Protein AF-A0A932D0F4-F1 (afdb_monomer_lite)

Radius of gyration: 16.9 Å; chains: 1; bounding box: 40×33×46 Å

Structure (mmCIF, N/CA/C/O backbone):
data_AF-A0A932D0F4-F1
#
_entry.id   AF-A0A932D0F4-F1
#
loop_
_atom_site.group_PDB
_atom_site.id
_atom_site.type_symbol
_atom_site.label_atom_id
_atom_site.label_alt_id
_atom_site.label_comp_id
_atom_site.label_asym_id
_atom_site.label_entity_id
_atom_site.label_seq_id
_atom_site.pdbx_PDB_ins_code
_atom_site.Cartn_x
_atom_site.Cartn_y
_atom_site.Cartn_z
_atom_site.occupancy
_atom_site.B_iso_or_equiv
_atom_site.auth_seq_id
_atom_site.auth_comp_id
_atom_site.auth_asym_id
_atom_site.auth_atom_id
_atom_site.pdbx_PDB_model_num
ATOM 1 N N . SER A 1 1 ? -7.478 2.278 22.023 1.00 46.09 1 SER A N 1
ATOM 2 C CA . SER A 1 1 ? -8.018 1.272 21.090 1.00 46.09 1 SER A CA 1
ATOM 3 C C . SER A 1 1 ? -6.993 1.077 19.987 1.00 46.09 1 SER A C 1
ATOM 5 O O . SER A 1 1 ? -6.468 2.064 19.488 1.00 46.09 1 SER A O 1
ATOM 7 N N . ASN A 1 2 ? -6.621 -0.163 19.669 1.00 51.62 2 ASN A N 1
ATOM 8 C CA . ASN A 1 2 ? -5.707 -0.440 18.556 1.00 51.62 2 ASN A CA 1
ATOM 9 C C . ASN A 1 2 ? -6.529 -0.411 17.259 1.00 51.62 2 ASN A C 1
ATOM 11 O O . ASN A 1 2 ? -7.236 -1.365 16.974 1.00 51.62 2 ASN A O 1
ATOM 15 N N . ALA A 1 3 ? -6.504 0.712 16.540 1.00 76.25 3 ALA A N 1
ATOM 16 C CA . ALA A 1 3 ? -7.349 0.969 15.370 1.00 76.25 3 ALA A CA 1
ATOM 17 C C . ALA A 1 3 ? -6.644 0.581 14.059 1.00 76.25 3 ALA A C 1
ATOM 19 O O . ALA A 1 3 ? -6.396 1.430 13.203 1.00 76.25 3 ALA A O 1
ATOM 20 N N . PHE A 1 4 ? -6.244 -0.684 13.937 1.00 88.69 4 PHE A N 1
ATOM 21 C CA . PHE A 1 4 ? -5.659 -1.191 12.702 1.00 88.69 4 PHE A CA 1
ATOM 22 C C . PHE A 1 4 ? -6.134 -2.604 12.410 1.00 88.69 4 PHE A C 1
ATOM 24 O O . PHE A 1 4 ? -6.384 -3.370 13.337 1.00 88.69 4 PHE A O 1
ATOM 31 N N . VAL A 1 5 ? -6.178 -2.957 11.129 1.00 90.81 5 VAL A N 1
ATOM 32 C CA . VAL A 1 5 ? -6.507 -4.311 10.683 1.00 90.81 5 VAL A CA 1
ATOM 33 C C . VAL A 1 5 ? -5.248 -4.983 10.131 1.00 90.81 5 VAL A C 1
ATOM 35 O O . VAL A 1 5 ? -4.533 -4.375 9.325 1.00 90.81 5 VAL A O 1
ATOM 38 N N . PRO A 1 6 ? -4.914 -6.207 10.569 1.00 93.69 6 PRO A N 1
ATOM 39 C CA . PRO A 1 6 ? -3.775 -6.931 10.031 1.00 93.69 6 PRO A CA 1
ATOM 40 C C . PRO A 1 6 ? -4.004 -7.341 8.571 1.00 93.69 6 PRO A C 1
ATOM 42 O O . PRO A 1 6 ? -5.080 -7.810 8.207 1.00 93.69 6 PRO A O 1
ATOM 45 N N . PHE A 1 7 ? -2.973 -7.238 7.731 1.00 95.00 7 PHE A N 1
ATOM 46 C CA . PHE A 1 7 ? -3.040 -7.676 6.333 1.00 95.00 7 PHE A CA 1
ATOM 47 C C . PHE A 1 7 ? -1.751 -8.347 5.849 1.00 95.00 7 PHE A C 1
ATOM 49 O O . PHE A 1 7 ? -0.674 -8.166 6.416 1.00 95.00 7 PHE A O 1
ATOM 56 N N . THR A 1 8 ? -1.870 -9.090 4.755 1.00 96.81 8 THR A N 1
ATOM 57 C CA . THR A 1 8 ? -0.769 -9.516 3.894 1.00 96.81 8 THR A CA 1
ATOM 58 C C . THR A 1 8 ? -1.001 -8.935 2.505 1.00 96.81 8 THR A C 1
ATOM 60 O O . THR A 1 8 ? -2.103 -9.046 1.972 1.00 96.81 8 THR A O 1
ATOM 63 N N . LEU A 1 9 ? 0.018 -8.314 1.915 1.00 96.94 9 LEU A N 1
ATOM 64 C CA . LEU A 1 9 ? -0.039 -7.804 0.544 1.00 96.94 9 LEU A CA 1
ATOM 65 C C . LEU A 1 9 ? 1.050 -8.471 -0.283 1.00 96.94 9 LEU A C 1
ATOM 67 O O . LEU A 1 9 ? 2.205 -8.526 0.132 1.00 96.94 9 LEU A O 1
ATOM 71 N N . VAL A 1 10 ? 0.674 -8.957 -1.457 1.00 97.06 10 VAL A N 1
ATOM 72 C CA . VAL A 1 10 ? 1.577 -9.548 -2.441 1.00 97.06 10 VAL A CA 1
ATOM 73 C C . VAL A 1 10 ? 1.550 -8.684 -3.693 1.00 97.06 10 VAL A C 1
ATOM 75 O O . VAL A 1 10 ? 0.476 -8.252 -4.106 1.00 97.06 10 VAL A O 1
ATOM 78 N N . HIS A 1 11 ? 2.719 -8.446 -4.281 1.00 96.12 11 HIS A N 1
ATOM 79 C CA . HIS A 1 11 ? 2.866 -7.758 -5.557 1.00 96.12 11 HIS A CA 1
ATOM 80 C C . HIS A 1 11 ? 3.670 -8.611 -6.538 1.00 96.12 11 HIS A C 1
ATOM 82 O O . HIS A 1 11 ? 4.846 -8.905 -6.299 1.00 96.12 11 HIS A O 1
ATOM 88 N N . GLU A 1 12 ? 3.057 -8.930 -7.667 1.00 95.31 12 GLU A N 1
ATOM 89 C CA . GLU A 1 12 ? 3.641 -9.705 -8.760 1.00 95.31 12 GLU A CA 1
ATOM 90 C C . GLU A 1 12 ? 3.794 -8.784 -9.970 1.00 95.31 12 GLU A C 1
ATOM 92 O O . GLU A 1 12 ? 2.824 -8.180 -10.423 1.00 95.31 12 GLU A O 1
ATOM 97 N N . GLY A 1 13 ? 5.030 -8.607 -10.439 1.00 90.06 13 GLY A N 1
ATOM 98 C CA . GLY A 1 13 ? 5.340 -7.742 -11.575 1.00 90.06 13 GLY A CA 1
ATOM 99 C C . GLY A 1 13 ? 6.087 -8.537 -12.630 1.00 90.06 13 GLY A C 1
ATOM 100 O O . GLY A 1 13 ? 7.309 -8.468 -12.659 1.00 90.06 13 GLY A O 1
ATOM 101 N N . GLU A 1 14 ? 5.354 -9.298 -13.432 1.00 91.06 14 GLU A N 1
ATOM 102 C CA . GLU A 1 14 ? 5.870 -10.050 -14.584 1.00 91.06 14 GLU A CA 1
ATOM 103 C C . GLU A 1 14 ? 5.775 -9.187 -15.848 1.00 91.06 14 GLU A C 1
ATOM 105 O O . GLU A 1 14 ? 4.850 -8.375 -15.962 1.00 91.06 14 GLU A O 1
ATOM 110 N N . ASP A 1 15 ? 6.738 -9.334 -16.763 1.00 90.25 15 ASP A N 1
ATOM 111 C CA . ASP A 1 15 ? 6.794 -8.642 -18.058 1.00 90.25 15 ASP A CA 1
ATOM 112 C C . ASP A 1 15 ? 6.595 -7.114 -17.954 1.00 90.25 15 ASP A C 1
ATOM 114 O O . ASP A 1 15 ? 5.874 -6.491 -18.739 1.00 90.25 15 ASP A O 1
ATOM 118 N N . ILE A 1 16 ? 7.204 -6.472 -16.947 1.00 90.44 16 ILE A N 1
ATOM 119 C CA . ILE A 1 16 ? 7.031 -5.030 -16.738 1.00 90.44 16 ILE A CA 1
ATOM 120 C C . ILE A 1 16 ? 7.943 -4.256 -17.698 1.00 90.44 16 ILE A C 1
ATOM 122 O O . ILE A 1 16 ? 9.166 -4.340 -17.554 1.00 90.44 16 ILE A O 1
ATOM 126 N N . PRO A 1 17 ? 7.400 -3.421 -18.607 1.00 89.88 17 PRO A N 1
ATOM 127 C CA . PRO A 1 17 ? 8.220 -2.646 -19.525 1.00 89.88 17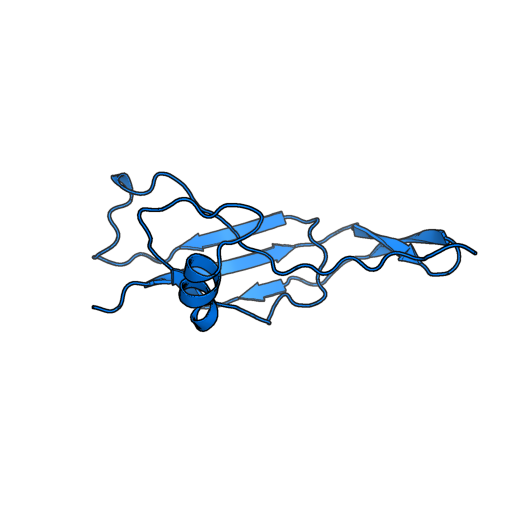 PRO A CA 1
ATOM 128 C C . PRO A 1 17 ? 8.930 -1.513 -18.776 1.00 89.88 17 PRO A C 1
ATOM 130 O O . PRO A 1 17 ? 8.308 -0.570 -18.274 1.00 89.88 17 PRO A O 1
ATOM 133 N N . ILE A 1 18 ? 10.258 -1.570 -18.731 1.00 86.06 18 ILE A N 1
ATOM 134 C CA . ILE A 1 18 ? 11.125 -0.534 -18.170 1.00 86.06 18 ILE A CA 1
ATOM 135 C C . ILE A 1 18 ? 11.841 0.175 -19.309 1.00 86.06 18 ILE A C 1
ATOM 137 O O . ILE A 1 18 ? 12.482 -0.446 -20.152 1.00 86.06 18 ILE A O 1
ATOM 141 N N . ARG A 1 19 ? 11.783 1.508 -19.309 1.00 86.69 19 ARG A N 1
ATOM 142 C CA . ARG A 1 19 ? 12.577 2.317 -20.231 1.00 86.69 19 ARG A CA 1
ATOM 143 C C . ARG A 1 19 ? 13.945 2.621 -19.627 1.00 86.69 19 ARG A C 1
ATOM 145 O O . ARG A 1 19 ? 14.020 3.212 -18.548 1.00 86.69 19 ARG A O 1
ATOM 152 N N . ASN A 1 20 ? 15.013 2.222 -20.311 1.00 83.75 20 ASN A N 1
ATOM 153 C CA . ASN A 1 20 ? 16.383 2.486 -19.882 1.00 83.75 20 ASN A CA 1
ATOM 154 C C . ASN A 1 20 ? 16.823 3.927 -20.228 1.00 83.75 20 ASN A C 1
ATOM 156 O O . ASN A 1 20 ? 16.070 4.721 -20.798 1.00 83.75 20 ASN A O 1
ATOM 160 N N . HIS A 1 21 ? 18.066 4.263 -19.869 1.00 79.75 21 HIS A N 1
ATOM 161 C CA . HIS A 1 21 ? 18.663 5.574 -20.139 1.00 79.75 21 HIS A CA 1
ATOM 162 C C . HIS A 1 21 ? 18.726 5.924 -21.637 1.00 79.75 21 HIS A C 1
ATOM 164 O O . HIS A 1 21 ? 18.540 7.086 -22.002 1.00 79.75 21 HIS A O 1
ATOM 170 N N . ASP A 1 22 ? 18.967 4.931 -22.488 1.00 88.06 22 ASP A N 1
ATOM 171 C CA . ASP A 1 22 ? 19.151 5.105 -23.932 1.00 88.06 22 ASP A CA 1
ATOM 172 C C . ASP A 1 22 ? 17.813 5.185 -24.684 1.00 88.06 22 ASP A C 1
ATOM 174 O O . ASP A 1 22 ? 17.759 5.489 -25.873 1.00 88.06 22 ASP A O 1
ATOM 178 N N . GLY A 1 23 ? 16.710 5.023 -23.950 1.00 87.56 23 GLY A N 1
ATOM 179 C CA . GLY A 1 23 ? 15.355 5.144 -24.453 1.00 87.56 23 GLY A CA 1
ATOM 180 C C . GLY A 1 23 ? 14.754 3.824 -24.919 1.00 87.56 23 GLY A C 1
ATOM 181 O O . GLY A 1 23 ? 13.579 3.846 -25.296 1.00 87.56 23 GLY A O 1
ATOM 182 N N . ASP A 1 24 ? 15.502 2.724 -24.836 1.00 91.31 24 ASP A N 1
ATOM 183 C CA . ASP A 1 24 ? 15.025 1.379 -25.141 1.00 91.31 24 ASP A CA 1
ATOM 184 C C . ASP A 1 24 ? 14.080 0.884 -24.050 1.00 91.31 24 ASP A C 1
ATOM 186 O O . ASP A 1 24 ? 14.231 1.211 -22.868 1.00 91.31 24 ASP A O 1
ATOM 190 N N . THR A 1 25 ? 13.116 0.061 -24.449 1.00 91.81 25 THR A N 1
ATOM 191 C CA . THR A 1 25 ? 12.243 -0.661 -23.526 1.00 91.81 25 THR A CA 1
ATOM 192 C C . THR A 1 25 ? 12.756 -2.081 -23.364 1.00 91.81 25 THR A C 1
ATOM 194 O O . THR A 1 25 ? 12.980 -2.780 -24.350 1.00 91.81 25 THR A O 1
ATOM 197 N N . ILE A 1 26 ? 12.941 -2.487 -22.115 1.00 90.06 26 ILE A N 1
ATOM 198 C CA . ILE A 1 26 ? 13.262 -3.853 -21.720 1.00 90.06 26 ILE A CA 1
ATOM 199 C C . ILE A 1 26 ? 12.158 -4.353 -20.798 1.00 90.06 26 ILE A C 1
ATOM 201 O O . ILE A 1 26 ? 11.737 -3.626 -19.898 1.00 90.06 26 ILE A O 1
ATOM 205 N N . ASP A 1 27 ? 11.706 -5.580 -21.012 1.00 91.56 27 ASP A N 1
ATOM 206 C CA . ASP A 1 27 ? 10.780 -6.224 -20.087 1.00 91.56 27 ASP A CA 1
ATOM 207 C C . ASP A 1 27 ? 11.575 -6.772 -18.901 1.00 91.56 27 ASP A C 1
ATOM 209 O O . ASP A 1 27 ? 12.679 -7.306 -19.058 1.00 91.56 27 ASP A O 1
ATOM 213 N N . PHE A 1 28 ? 11.050 -6.561 -17.698 1.00 89.00 28 PHE A N 1
ATOM 214 C CA . PHE A 1 28 ? 11.698 -6.969 -16.462 1.00 89.00 28 PHE A CA 1
ATOM 215 C C . PHE A 1 28 ? 10.723 -7.720 -15.564 1.00 89.00 28 PHE A C 1
ATOM 217 O O . PHE A 1 28 ? 9.680 -7.187 -15.175 1.00 89.00 28 PHE A O 1
ATOM 224 N N . ASP A 1 29 ? 11.137 -8.916 -15.160 1.00 91.75 29 ASP A N 1
ATOM 225 C CA . ASP A 1 29 ? 10.424 -9.727 -14.183 1.00 91.75 29 ASP A CA 1
ATOM 226 C C . ASP A 1 29 ? 10.887 -9.374 -12.775 1.00 91.75 29 ASP A C 1
ATOM 228 O O . ASP A 1 29 ? 11.999 -9.687 -12.339 1.00 91.75 29 ASP A O 1
ATOM 232 N N . PHE A 1 30 ? 10.014 -8.710 -12.030 1.00 90.12 30 PHE A N 1
ATOM 233 C CA . PHE A 1 30 ? 10.233 -8.472 -10.618 1.00 90.12 30 PHE A CA 1
ATOM 234 C C . PHE A 1 30 ? 9.806 -9.700 -9.817 1.00 90.12 30 PHE A C 1
ATOM 236 O O . PHE A 1 30 ? 8.614 -9.996 -9.718 1.00 90.12 30 PHE A O 1
ATOM 243 N N . GLU A 1 31 ? 10.762 -10.327 -9.123 1.00 91.19 31 GLU A N 1
ATOM 244 C CA . GLU A 1 31 ? 10.484 -11.375 -8.130 1.00 91.19 31 GLU A CA 1
ATOM 245 C C . GLU A 1 31 ? 9.352 -10.966 -7.191 1.00 91.19 31 GLU A C 1
ATOM 247 O O . GLU A 1 31 ? 9.265 -9.799 -6.815 1.00 91.19 31 GLU A O 1
ATOM 252 N N . ARG A 1 32 ? 8.514 -11.907 -6.759 1.00 93.38 32 ARG A N 1
ATOM 253 C CA . ARG A 1 32 ? 7.365 -11.650 -5.881 1.00 93.38 32 ARG A CA 1
ATOM 254 C C . ARG A 1 32 ? 7.711 -10.741 -4.689 1.00 93.38 32 ARG A C 1
ATOM 256 O O . ARG A 1 32 ? 8.518 -11.088 -3.832 1.00 93.38 32 ARG A O 1
ATOM 263 N N . GLY A 1 33 ? 7.052 -9.585 -4.617 1.00 93.94 33 GLY A N 1
ATOM 264 C CA . GLY A 1 33 ? 7.119 -8.666 -3.481 1.00 93.94 33 GLY A CA 1
ATOM 265 C C . GLY A 1 33 ? 6.054 -8.994 -2.441 1.00 93.94 33 GLY A C 1
ATOM 266 O O . GLY A 1 33 ? 4.963 -9.452 -2.786 1.00 93.94 33 GLY A O 1
ATOM 267 N N . PHE A 1 34 ? 6.353 -8.760 -1.165 1.00 95.69 34 PHE A N 1
ATOM 268 C CA . PHE A 1 34 ? 5.473 -9.184 -0.084 1.00 95.69 34 PHE A CA 1
ATOM 269 C C . PHE A 1 34 ? 5.595 -8.310 1.169 1.00 95.69 34 PHE A C 1
ATOM 271 O O . PHE A 1 34 ? 6.686 -7.892 1.550 1.00 95.69 34 PHE A O 1
ATOM 278 N N . ILE A 1 35 ? 4.454 -8.071 1.813 1.00 95.88 35 ILE A N 1
ATOM 279 C CA . ILE A 1 35 ? 4.328 -7.532 3.168 1.00 95.88 35 ILE A CA 1
ATOM 280 C C . ILE A 1 35 ? 3.542 -8.564 3.973 1.00 95.88 35 ILE A C 1
ATOM 282 O O . ILE A 1 35 ? 2.378 -8.817 3.659 1.00 95.88 35 ILE A O 1
ATOM 286 N N . GLU A 1 36 ? 4.145 -9.129 5.017 1.00 93.88 36 GLU A N 1
ATOM 287 C CA . GLU A 1 36 ? 3.439 -9.965 5.994 1.00 93.88 3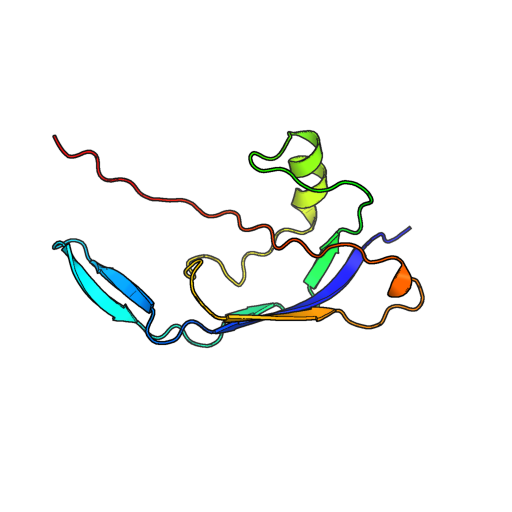6 GLU A CA 1
ATOM 288 C C . GLU A 1 36 ? 2.991 -9.158 7.195 1.00 93.88 36 GLU A C 1
ATOM 290 O O . GLU A 1 36 ? 3.737 -8.307 7.681 1.00 93.88 36 GLU A O 1
ATOM 295 N N . HIS A 1 37 ? 1.814 -9.490 7.730 1.00 89.94 37 HIS A N 1
ATOM 296 C CA . HIS A 1 37 ? 1.322 -8.937 8.994 1.00 89.94 37 HIS A CA 1
ATOM 297 C C . HIS A 1 37 ? 1.455 -7.401 9.068 1.00 89.94 37 HIS A C 1
ATOM 299 O O . HIS A 1 37 ? 1.770 -6.813 10.109 1.00 89.94 37 HIS A O 1
ATOM 305 N N . GLY A 1 38 ? 1.202 -6.740 7.935 1.00 93.44 38 GLY A N 1
ATOM 306 C CA . GLY A 1 38 ? 1.083 -5.297 7.839 1.00 93.44 38 GLY A CA 1
ATOM 307 C C . GLY A 1 38 ? -0.088 -4.797 8.678 1.00 93.44 38 GLY A C 1
ATOM 308 O O . GLY A 1 38 ? -0.996 -5.552 9.015 1.00 93.44 38 GLY A O 1
ATOM 309 N N . LYS A 1 39 ? -0.065 -3.513 9.031 1.00 93.62 39 LYS A N 1
ATOM 310 C CA . LYS A 1 39 ? -1.143 -2.864 9.781 1.00 93.62 39 LYS A CA 1
ATOM 311 C C . LYS A 1 39 ? -1.812 -1.866 8.852 1.00 93.62 39 LYS A C 1
ATOM 313 O O . LYS A 1 39 ? -1.145 -0.936 8.410 1.00 93.62 39 LYS A O 1
ATOM 318 N N . ALA A 1 40 ? -3.076 -2.088 8.523 1.00 92.06 40 ALA A N 1
ATOM 319 C CA . ALA A 1 40 ? -3.877 -1.159 7.741 1.00 92.06 40 ALA A CA 1
ATOM 320 C C . ALA A 1 40 ? -4.590 -0.192 8.684 1.00 92.06 40 ALA A C 1
ATOM 322 O O . ALA A 1 40 ? -5.129 -0.612 9.706 1.00 92.06 40 ALA A O 1
ATOM 323 N N . LEU A 1 41 ? -4.593 1.090 8.338 1.00 92.25 41 LEU A N 1
ATOM 324 C CA . LEU A 1 41 ? -5.385 2.100 9.027 1.00 92.25 41 LEU A CA 1
ATOM 325 C C . LEU A 1 41 ? -6.873 1.883 8.726 1.00 92.25 41 LEU A C 1
ATOM 327 O O . LEU A 1 41 ? -7.254 1.825 7.560 1.00 92.25 41 LEU A O 1
ATOM 331 N N . THR A 1 42 ? -7.708 1.852 9.762 1.00 89.81 42 THR A N 1
ATOM 332 C CA . THR A 1 42 ? -9.169 1.918 9.612 1.00 89.81 42 THR A CA 1
ATOM 333 C C . THR A 1 42 ? -9.631 3.362 9.765 1.00 89.81 42 THR A C 1
ATOM 335 O O . THR A 1 42 ? -9.287 4.020 10.749 1.00 89.81 42 THR A O 1
ATOM 338 N N . THR A 1 43 ? -10.409 3.870 8.812 1.00 86.94 43 THR A N 1
ATOM 339 C CA . THR A 1 43 ? -10.930 5.241 8.845 1.00 86.94 43 THR A CA 1
ATOM 340 C C . THR A 1 43 ? -12.287 5.331 8.152 1.00 86.94 43 THR A C 1
ATOM 342 O O . THR A 1 43 ? -12.568 4.560 7.243 1.00 86.94 43 THR A O 1
ATOM 345 N N . GLU A 1 44 ? -13.119 6.276 8.589 1.00 85.38 44 GLU A N 1
ATOM 346 C CA . GLU A 1 44 ? -14.400 6.617 7.950 1.00 85.38 44 GLU A CA 1
ATOM 347 C C . GLU A 1 44 ? -14.218 7.594 6.774 1.00 85.38 44 GLU A C 1
ATOM 349 O O . GLU A 1 44 ? -15.159 7.876 6.038 1.00 85.38 44 GLU A O 1
ATOM 354 N N . ALA A 1 45 ? -13.018 8.159 6.609 1.00 84.50 45 ALA A N 1
ATOM 355 C CA . ALA A 1 45 ? -12.739 9.161 5.592 1.00 84.50 45 ALA A CA 1
ATOM 356 C C . ALA A 1 45 ? -11.991 8.557 4.399 1.00 84.50 45 ALA A C 1
ATOM 358 O O . ALA A 1 45 ? -10.933 7.951 4.556 1.00 84.50 45 ALA A O 1
ATOM 359 N N . VAL A 1 46 ? -12.493 8.819 3.192 1.00 85.56 46 VAL A N 1
ATOM 360 C CA . VAL A 1 46 ? -11.784 8.508 1.945 1.00 85.56 46 VAL A CA 1
ATOM 361 C C . VAL A 1 46 ? -10.538 9.390 1.827 1.00 85.56 46 VAL A C 1
ATOM 363 O O . VAL A 1 46 ? -10.606 10.613 1.980 1.00 85.56 46 VAL A O 1
ATOM 366 N N . LEU A 1 47 ? -9.391 8.783 1.522 1.00 88.94 47 LEU A N 1
ATOM 367 C CA . LEU A 1 47 ? -8.142 9.501 1.287 1.00 88.94 47 LEU A CA 1
ATOM 368 C C . LEU A 1 47 ? -8.124 10.070 -0.137 1.00 88.94 47 LEU A C 1
ATOM 370 O O . LEU A 1 47 ? -8.394 9.364 -1.110 1.00 88.94 47 LEU A O 1
ATOM 374 N N . THR A 1 48 ? -7.790 11.355 -0.262 1.00 87.12 48 THR A N 1
ATOM 375 C CA . THR A 1 48 ? -7.690 12.061 -1.549 1.00 87.12 48 THR A CA 1
ATOM 376 C C . THR A 1 48 ? -6.261 12.074 -2.089 1.00 87.12 48 THR A C 1
ATOM 378 O O . THR A 1 48 ? -5.298 11.914 -1.341 1.00 87.12 48 THR A O 1
ATOM 381 N N . ASN A 1 49 ? -6.109 12.341 -3.389 1.00 84.25 49 ASN A N 1
ATOM 382 C CA . ASN A 1 49 ? -4.819 12.644 -4.009 1.00 84.25 49 ASN A CA 1
ATOM 383 C C . ASN A 1 49 ? -4.864 14.065 -4.615 1.00 84.25 49 ASN A C 1
ATOM 385 O O . ASN A 1 49 ? -5.640 14.279 -5.549 1.00 84.25 49 ASN A O 1
ATOM 389 N N . PRO A 1 50 ? -4.085 15.042 -4.108 1.00 87.75 50 PRO A N 1
ATOM 390 C CA . PRO A 1 50 ? -3.049 14.912 -3.079 1.00 87.75 50 PRO A CA 1
ATOM 391 C C . PRO A 1 50 ? -3.606 14.663 -1.666 1.00 87.75 50 PRO A C 1
ATOM 393 O O . PRO A 1 50 ? -4.747 15.019 -1.357 1.00 87.75 50 PRO A O 1
ATOM 396 N N . LEU A 1 51 ? -2.775 14.067 -0.805 1.00 88.38 51 LEU A N 1
ATOM 397 C CA . LEU A 1 51 ? -3.087 13.871 0.613 1.00 88.38 51 LEU A CA 1
ATOM 398 C C . LEU A 1 51 ? -3.071 15.209 1.361 1.00 88.38 51 LEU A C 1
ATOM 400 O O . LEU A 1 51 ? -2.207 16.061 1.137 1.00 88.38 51 LEU A O 1
ATOM 404 N N . THR A 1 52 ? -4.008 15.380 2.292 1.00 89.94 52 THR A N 1
ATOM 405 C CA . THR A 1 52 ? -3.979 16.491 3.251 1.00 89.94 52 THR A CA 1
ATOM 406 C C . THR A 1 52 ? -2.895 16.259 4.311 1.00 89.94 52 THR A C 1
ATOM 408 O O . THR A 1 52 ? -2.478 15.129 4.564 1.00 89.94 52 THR A O 1
ATOM 411 N N . SER A 1 53 ? -2.448 17.320 4.989 1.00 89.06 53 SER A N 1
ATOM 412 C CA . SER A 1 53 ? -1.455 17.207 6.071 1.00 89.06 53 SER A CA 1
ATOM 413 C C . SER A 1 53 ? -1.937 16.344 7.244 1.00 89.06 53 SER A C 1
ATOM 415 O O . SER A 1 53 ? -1.143 15.629 7.861 1.00 89.06 53 SER A O 1
ATOM 417 N N . SER A 1 54 ? -3.239 16.375 7.540 1.00 89.25 54 SER A N 1
ATOM 418 C CA . SER A 1 54 ? -3.852 15.519 8.555 1.00 89.25 54 SER A CA 1
ATOM 419 C C . SER A 1 54 ? -3.863 14.051 8.127 1.00 89.25 54 SER A C 1
ATOM 421 O O . SER A 1 54 ? -3.499 13.196 8.933 1.00 89.25 54 SER A O 1
ATOM 423 N N . ALA A 1 55 ? -4.199 13.756 6.866 1.00 89.88 55 ALA A N 1
ATOM 424 C CA . ALA A 1 55 ? -4.151 12.399 6.324 1.00 89.88 55 ALA A CA 1
ATOM 425 C C . ALA A 1 55 ? -2.721 11.838 6.321 1.00 89.88 55 ALA A C 1
ATOM 427 O O . ALA A 1 55 ? -2.506 10.710 6.754 1.00 89.88 55 ALA A O 1
ATOM 428 N N . GLU A 1 56 ? -1.731 12.643 5.927 1.00 90.50 56 GLU A N 1
ATOM 429 C CA . GLU A 1 56 ? -0.316 12.248 5.963 1.00 90.50 56 GLU A CA 1
ATOM 430 C C . GLU A 1 56 ? 0.142 11.907 7.390 1.00 90.50 56 GLU A C 1
ATOM 432 O O . GLU A 1 56 ? 0.806 10.897 7.613 1.00 90.50 56 GLU A O 1
ATOM 437 N N . THR A 1 57 ? -0.261 12.714 8.377 1.00 91.06 57 THR A N 1
ATOM 438 C CA . THR A 1 57 ? 0.058 12.464 9.793 1.00 91.06 57 THR A CA 1
ATOM 439 C C . THR A 1 57 ? -0.570 11.162 10.295 1.00 91.06 57 THR A C 1
ATOM 441 O O . THR A 1 57 ? 0.064 10.417 11.040 1.00 91.06 57 THR A O 1
ATOM 444 N N . LEU A 1 58 ? -1.805 10.876 9.872 1.00 90.69 58 LEU A N 1
ATOM 445 C CA . LEU A 1 58 ? -2.529 9.663 10.244 1.00 90.69 58 LEU A CA 1
ATOM 446 C C . LEU A 1 58 ? -1.924 8.404 9.598 1.00 90.69 58 LEU A C 1
ATOM 448 O O . LEU A 1 58 ? -1.870 7.358 10.241 1.00 90.69 58 LEU A O 1
ATOM 452 N N . LEU A 1 59 ? -1.449 8.506 8.353 1.00 91.00 59 LEU A N 1
ATOM 453 C CA . LEU A 1 59 ? -0.846 7.406 7.593 1.00 91.00 59 LEU A CA 1
ATOM 454 C C . LEU A 1 59 ? 0.598 7.100 7.991 1.00 91.00 59 LEU A C 1
ATOM 456 O O . LEU A 1 59 ? 1.018 5.951 7.871 1.00 91.00 59 LEU A O 1
ATOM 460 N N . ALA A 1 60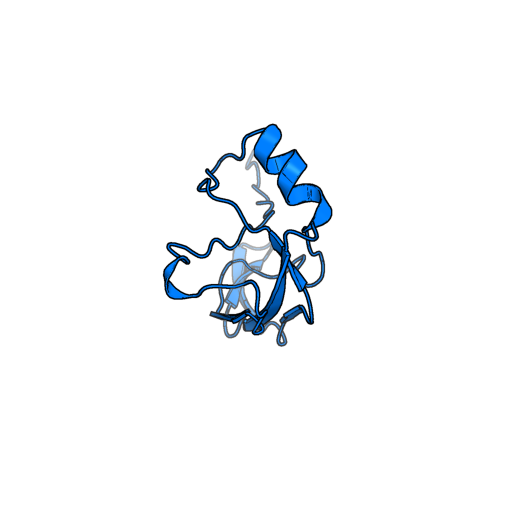 ? 1.354 8.093 8.469 1.00 91.25 60 ALA A N 1
ATOM 461 C CA . ALA A 1 60 ? 2.787 7.963 8.738 1.00 91.25 60 ALA A CA 1
ATOM 462 C C . ALA A 1 60 ? 3.197 6.699 9.531 1.00 91.25 60 ALA A C 1
ATOM 464 O O . ALA A 1 60 ? 4.178 6.063 9.140 1.00 91.25 60 ALA A O 1
ATOM 465 N N . PRO A 1 61 ? 2.470 6.265 10.584 1.00 92.31 61 PRO A N 1
ATOM 466 C CA . PRO A 1 61 ? 2.809 5.051 11.337 1.00 92.31 61 PRO A CA 1
ATOM 467 C C . PRO A 1 61 ? 2.556 3.733 10.585 1.00 92.31 61 PRO A C 1
ATOM 469 O O . PRO A 1 61 ? 3.024 2.681 11.021 1.00 92.31 61 PRO A O 1
ATOM 472 N N . TYR A 1 62 ? 1.789 3.774 9.495 1.00 92.38 62 TYR A N 1
ATOM 473 C CA . TYR A 1 62 ? 1.347 2.607 8.728 1.00 92.38 62 TYR A CA 1
ATOM 474 C C . TYR A 1 62 ? 2.143 2.396 7.440 1.00 92.38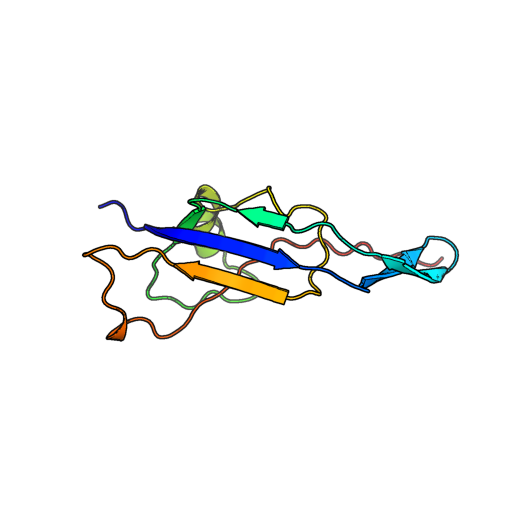 62 TYR A C 1
ATOM 476 O O . TYR A 1 62 ? 1.965 1.372 6.779 1.00 92.38 62 TYR A O 1
ATOM 484 N N . TYR A 1 63 ? 3.039 3.323 7.086 1.00 91.81 63 TYR A N 1
ATOM 485 C CA . TYR A 1 63 ? 3.869 3.178 5.898 1.00 91.81 63 TYR A CA 1
ATOM 486 C C . TYR A 1 63 ? 4.784 1.951 5.966 1.00 91.81 63 TYR A C 1
ATOM 488 O O . TYR A 1 63 ? 5.310 1.569 7.013 1.00 91.81 63 TYR A O 1
ATOM 496 N N . LYS A 1 64 ? 4.956 1.345 4.792 1.00 92.81 64 LYS A N 1
ATOM 497 C CA . LYS A 1 64 ? 5.730 0.133 4.536 1.00 92.81 64 LYS A CA 1
ATOM 498 C C . LYS A 1 64 ? 6.780 0.426 3.475 1.00 92.81 64 LYS A C 1
ATOM 500 O O . LYS A 1 64 ? 6.539 1.210 2.557 1.00 92.81 64 LYS A O 1
ATOM 505 N N . GLU A 1 65 ? 7.955 -0.168 3.623 1.00 92.38 65 GLU A N 1
ATOM 506 C CA . GLU A 1 65 ? 9.105 0.058 2.738 1.00 92.38 65 GLU A CA 1
ATOM 507 C C . GLU A 1 65 ? 9.472 -1.186 1.920 1.00 92.38 65 GLU A C 1
ATOM 509 O O . GLU A 1 65 ? 10.261 -1.093 0.987 1.00 92.38 65 GLU A O 1
ATOM 514 N N . GLU A 1 66 ? 8.869 -2.332 2.225 1.00 92.56 66 GLU A N 1
ATOM 515 C CA . GLU A 1 66 ? 9.169 -3.649 1.661 1.00 92.56 66 GLU A CA 1
ATOM 516 C C . GLU A 1 66 ? 8.928 -3.713 0.143 1.00 92.56 66 GLU A C 1
ATOM 518 O O . GLU A 1 66 ? 9.579 -4.476 -0.564 1.00 92.56 66 GLU A O 1
ATOM 523 N N . LEU A 1 67 ? 8.023 -2.877 -0.378 1.00 90.88 67 LEU A N 1
ATOM 524 C CA . LEU A 1 67 ? 7.745 -2.754 -1.814 1.00 90.88 67 LEU A CA 1
ATOM 525 C C . LEU A 1 67 ? 8.423 -1.527 -2.456 1.00 90.88 67 LEU A C 1
ATOM 527 O O . LEU A 1 67 ? 8.081 -1.143 -3.575 1.00 90.88 67 LEU A O 1
ATOM 531 N N . ARG A 1 68 ? 9.376 -0.876 -1.776 1.00 89.81 68 ARG A N 1
ATOM 532 C CA . ARG A 1 68 ? 10.098 0.283 -2.322 1.00 89.81 68 ARG A CA 1
ATOM 533 C C . ARG A 1 68 ? 10.887 -0.107 -3.574 1.00 89.81 68 ARG A C 1
ATOM 535 O O . ARG A 1 68 ? 11.558 -1.130 -3.608 1.00 89.81 68 ARG A O 1
ATOM 542 N N . GLY A 1 69 ? 10.844 0.758 -4.590 1.00 86.50 69 GLY A N 1
ATOM 543 C CA . GLY A 1 69 ? 11.571 0.569 -5.853 1.00 86.50 69 GLY A CA 1
ATOM 544 C C . GLY A 1 69 ? 10.883 -0.381 -6.832 1.00 86.50 69 GLY A C 1
ATOM 545 O O . GLY A 1 69 ? 11.337 -0.514 -7.964 1.00 86.50 69 GLY A O 1
ATOM 546 N N . ARG A 1 70 ? 9.774 -0.998 -6.419 1.00 89.88 70 ARG A N 1
ATOM 547 C CA . ARG A 1 70 ? 8.930 -1.799 -7.298 1.00 89.88 70 ARG A CA 1
ATOM 548 C C . ARG A 1 70 ? 8.054 -0.893 -8.172 1.00 89.88 70 ARG A C 1
ATOM 550 O O . ARG A 1 70 ? 7.732 0.225 -7.751 1.00 89.88 70 ARG A O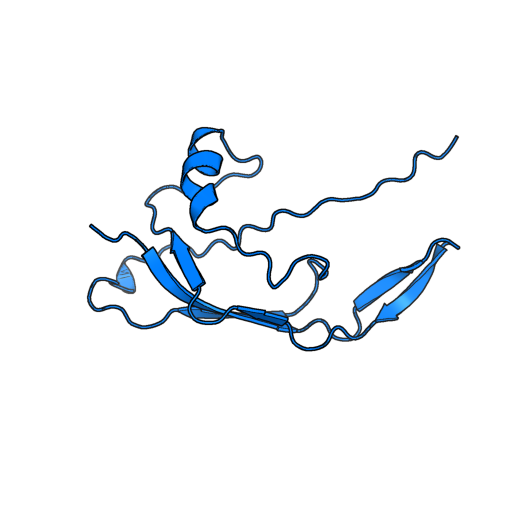 1
ATOM 557 N N . PRO A 1 71 ? 7.681 -1.345 -9.377 1.00 88.38 71 PRO A N 1
ATOM 558 C CA . PRO A 1 71 ? 6.792 -0.596 -10.254 1.00 88.38 71 PRO A CA 1
ATOM 559 C C . PRO A 1 71 ? 5.396 -0.456 -9.635 1.00 88.38 71 PRO A C 1
ATOM 561 O O . PRO A 1 71 ? 5.004 -1.224 -8.760 1.00 88.38 71 PRO A O 1
ATOM 564 N N . LEU A 1 72 ? 4.650 0.544 -10.111 1.00 88.81 72 LEU A N 1
ATOM 565 C CA . LEU A 1 72 ? 3.212 0.668 -9.836 1.00 88.81 72 LEU A CA 1
ATOM 566 C C . LEU A 1 72 ? 2.380 -0.353 -10.623 1.00 88.81 72 LEU A C 1
ATOM 568 O O . LEU A 1 72 ? 1.263 -0.668 -10.231 1.00 88.81 72 LEU A O 1
ATOM 572 N N . ALA A 1 73 ? 2.895 -0.794 -11.771 1.00 88.44 73 ALA A N 1
ATOM 573 C CA . ALA A 1 73 ? 2.266 -1.811 -12.596 1.00 88.44 73 ALA A CA 1
ATOM 574 C C . ALA A 1 73 ? 2.540 -3.204 -12.022 1.00 88.44 73 ALA A C 1
ATOM 576 O O . ALA A 1 73 ? 3.632 -3.461 -11.518 1.00 88.44 73 ALA A O 1
ATOM 577 N N . GLY A 1 74 ? 1.557 -4.089 -12.158 1.00 89.94 74 GLY A N 1
ATOM 578 C CA . GLY A 1 74 ? 1.602 -5.455 -11.655 1.00 89.94 74 GLY A CA 1
ATOM 579 C C . GLY A 1 74 ? 0.275 -5.862 -11.025 1.00 89.94 74 GLY A C 1
ATOM 580 O O . GLY A 1 74 ? -0.692 -5.093 -10.990 1.00 89.94 74 GLY A O 1
ATOM 581 N N . HIS A 1 75 ? 0.233 -7.085 -10.515 1.00 93.44 75 HIS A N 1
ATOM 582 C CA . HIS A 1 75 ? -0.912 -7.635 -9.807 1.00 93.44 75 HIS A CA 1
ATOM 583 C C . HIS A 1 75 ? -0.705 -7.514 -8.298 1.00 93.44 75 HIS A C 1
ATOM 585 O O . HIS A 1 75 ? 0.284 -7.993 -7.742 1.00 93.44 75 HIS A O 1
ATOM 591 N N . TYR A 1 76 ? -1.665 -6.876 -7.628 1.00 94.50 76 TYR A N 1
ATOM 592 C CA . TYR A 1 76 ? -1.701 -6.764 -6.175 1.00 94.50 76 TYR A CA 1
ATOM 593 C C . TYR A 1 76 ? -2.745 -7.727 -5.618 1.00 94.50 76 TYR A C 1
ATOM 595 O O . TYR A 1 76 ? -3.928 -7.614 -5.931 1.00 94.50 76 TYR A O 1
ATOM 603 N N . THR A 1 77 ? -2.316 -8.642 -4.752 1.00 96.38 77 THR A N 1
ATOM 604 C CA . THR A 1 77 ? -3.220 -9.516 -3.997 1.00 96.38 77 THR A CA 1
ATOM 605 C C . THR A 1 77 ? -3.188 -9.114 -2.531 1.00 96.38 77 THR A C 1
ATOM 607 O O . THR A 1 77 ? -2.173 -9.292 -1.853 1.00 96.38 77 THR A O 1
ATOM 610 N N . LEU A 1 78 ? -4.300 -8.569 -2.038 1.00 95.50 78 LEU A N 1
ATOM 611 C CA . LEU A 1 78 ? -4.476 -8.193 -0.640 1.00 95.50 78 LEU A CA 1
ATOM 612 C C . LEU A 1 78 ? -5.268 -9.272 0.100 1.00 95.50 78 LEU A C 1
ATOM 614 O O . LEU A 1 78 ? -6.375 -9.630 -0.293 1.00 95.50 78 LEU A O 1
ATOM 618 N N . ARG A 1 79 ? -4.723 -9.737 1.221 1.00 95.31 79 ARG A N 1
ATOM 619 C CA . ARG A 1 79 ? -5.432 -10.545 2.209 1.00 95.31 79 ARG A CA 1
ATOM 620 C C . ARG A 1 79 ? -5.539 -9.749 3.496 1.00 95.31 79 ARG A C 1
ATOM 622 O O . ARG A 1 79 ? -4.528 -9.477 4.132 1.00 95.31 79 ARG A O 1
ATOM 629 N N . ILE A 1 80 ? -6.752 -9.425 3.906 1.00 92.94 80 ILE A N 1
ATOM 630 C CA . ILE A 1 80 ? -7.015 -8.884 5.236 1.00 92.94 80 ILE A CA 1
ATOM 631 C C . ILE A 1 80 ? -7.274 -10.070 6.170 1.00 92.94 80 ILE A C 1
ATOM 633 O O . ILE A 1 80 ? -8.013 -10.994 5.824 1.00 92.94 80 ILE A O 1
ATOM 637 N N . TRP A 1 81 ? -6.595 -10.093 7.312 1.00 91.31 81 TRP A N 1
ATOM 638 C CA . TRP A 1 81 ? -6.767 -11.145 8.307 1.00 91.31 81 TRP A CA 1
ATOM 639 C C . TRP A 1 81 ? -8.010 -10.863 9.142 1.00 91.31 81 TRP A C 1
ATOM 641 O O . TRP A 1 81 ? -8.305 -9.712 9.457 1.00 91.31 81 TRP A O 1
ATOM 651 N N . GLU A 1 82 ? -8.730 -11.925 9.489 1.00 83.38 82 GLU A N 1
ATOM 652 C CA . GLU A 1 82 ? -9.925 -11.815 10.315 1.00 83.38 82 GLU A CA 1
ATOM 653 C C . GLU A 1 82 ? -9.563 -11.249 11.691 1.00 83.38 82 GLU A C 1
ATOM 655 O O . GLU A 1 82 ? -8.678 -11.757 12.385 1.00 83.38 82 GLU A O 1
ATOM 660 N N . ASP A 1 83 ? -10.257 -10.183 12.065 1.00 82.81 83 ASP A N 1
ATOM 661 C CA . ASP A 1 83 ? -10.224 -9.588 13.391 1.00 82.81 83 ASP A CA 1
ATOM 662 C C . ASP A 1 83 ? -11.674 -9.575 13.892 1.00 82.81 83 ASP A C 1
ATOM 664 O O . ASP A 1 83 ? -12.541 -9.097 13.160 1.00 82.81 83 ASP A O 1
ATOM 668 N N . PRO A 1 84 ? -11.983 -10.071 15.104 1.00 83.75 84 PRO A N 1
ATOM 669 C CA . PRO A 1 84 ? -13.343 -10.026 15.645 1.00 83.75 84 PRO A CA 1
ATOM 670 C C . PRO A 1 84 ? -13.963 -8.618 15.691 1.00 83.75 84 PRO A C 1
ATOM 672 O O . PRO A 1 84 ? -15.184 -8.482 15.754 1.00 83.75 84 PRO A O 1
ATOM 675 N N . ALA A 1 85 ? -13.140 -7.566 15.687 1.00 82.75 85 ALA A N 1
ATOM 676 C CA . ALA A 1 85 ? -13.588 -6.181 15.616 1.00 82.75 85 ALA A CA 1
ATOM 677 C C . ALA A 1 85 ? -13.921 -5.711 14.186 1.00 82.75 85 ALA A C 1
ATOM 679 O O . ALA A 1 85 ? -14.583 -4.683 14.032 1.00 82.75 85 ALA A O 1
ATOM 680 N N . LEU A 1 86 ? -13.488 -6.433 13.147 1.00 85.75 86 LEU A N 1
ATOM 681 C CA . LEU A 1 86 ? -13.798 -6.129 11.754 1.00 85.75 86 LEU A CA 1
ATOM 682 C C . LEU A 1 86 ? -15.175 -6.693 11.386 1.00 85.75 86 LEU A C 1
ATOM 684 O O . LEU A 1 86 ? -15.378 -7.902 11.345 1.00 85.75 86 LEU A O 1
ATOM 688 N N . GLN A 1 87 ? -16.108 -5.799 11.076 1.00 89.44 87 GLN A N 1
ATOM 689 C CA . GLN A 1 87 ? -17.411 -6.14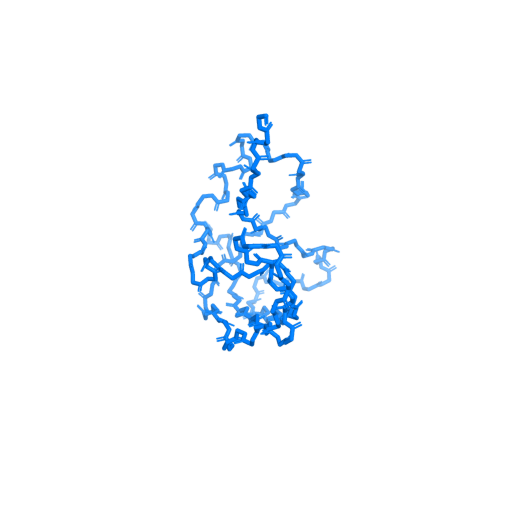4 10.506 1.00 89.44 87 GLN A CA 1
ATOM 690 C C . GLN A 1 87 ? -17.340 -5.895 8.998 1.00 89.44 87 GLN A C 1
ATOM 692 O O . GLN A 1 87 ? -17.295 -4.742 8.565 1.00 89.44 87 GLN A O 1
ATOM 697 N N . TRP A 1 88 ? -17.257 -6.964 8.206 1.00 89.56 88 TRP A N 1
ATOM 698 C CA . TRP A 1 88 ? -17.032 -6.884 6.758 1.00 89.56 88 TRP A CA 1
ATOM 699 C C . TRP A 1 88 ? -18.146 -6.150 6.017 1.00 89.56 88 TRP A C 1
ATOM 701 O O . TRP A 1 88 ? -17.882 -5.489 5.019 1.00 89.56 88 TRP A O 1
ATOM 711 N N . GLU A 1 89 ? -19.371 -6.211 6.533 1.00 93.25 89 GLU A N 1
ATOM 712 C CA . GLU A 1 89 ? -20.536 -5.517 5.985 1.00 93.25 89 GLU A CA 1
ATOM 713 C C . GLU A 1 89 ? -20.396 -3.989 6.038 1.00 93.25 89 GLU A C 1
ATOM 715 O O . GLU A 1 89 ? -21.071 -3.291 5.287 1.00 93.25 89 GLU A O 1
ATOM 720 N N . ASN A 1 90 ? -19.513 -3.475 6.900 1.00 90.06 90 ASN A N 1
ATOM 721 C CA . ASN A 1 90 ? -19.236 -2.046 7.036 1.00 90.06 90 ASN A CA 1
ATOM 722 C C . ASN A 1 90 ? -18.037 -1.589 6.187 1.00 90.06 90 ASN A C 1
ATOM 724 O O . ASN A 1 90 ? -17.678 -0.413 6.225 1.00 90.06 90 ASN A O 1
ATOM 728 N N . VAL A 1 91 ? -17.369 -2.497 5.468 1.00 89.88 91 VAL A N 1
ATOM 729 C CA . VAL A 1 91 ? -16.240 -2.143 4.601 1.00 89.88 91 VAL A CA 1
ATOM 730 C C . VAL A 1 91 ? -16.783 -1.673 3.257 1.00 89.88 91 VAL A C 1
ATOM 732 O O . VAL A 1 91 ? -17.218 -2.477 2.437 1.00 89.88 91 VAL A O 1
ATOM 735 N N . GLU A 1 92 ? -16.744 -0.362 3.033 1.00 92.56 92 GLU A N 1
ATOM 736 C CA . GLU A 1 92 ? -17.207 0.243 1.779 1.00 92.56 92 GLU A CA 1
ATOM 737 C C . GLU A 1 92 ? -16.119 0.277 0.697 1.00 92.56 92 GLU A C 1
ATOM 739 O O . GLU A 1 92 ? -16.409 0.035 -0.473 1.00 92.56 92 GLU A O 1
ATOM 744 N N . ASP A 1 93 ? -14.868 0.565 1.076 1.00 92.44 93 ASP A N 1
ATOM 745 C CA . ASP A 1 93 ? -13.751 0.723 0.139 1.00 92.44 93 ASP A CA 1
ATOM 746 C C . ASP A 1 93 ? -12.413 0.269 0.751 1.00 92.44 93 ASP A C 1
ATOM 748 O O . ASP A 1 93 ? -12.222 0.261 1.971 1.00 92.44 93 ASP A O 1
ATOM 752 N N . VAL A 1 94 ? -11.467 -0.096 -0.117 1.00 92.19 94 VAL A N 1
ATOM 753 C CA . VAL A 1 94 ? -10.091 -0.469 0.217 1.00 92.19 94 VAL A CA 1
ATOM 754 C C . VAL A 1 94 ? -9.130 0.333 -0.654 1.00 92.19 94 VAL A C 1
ATOM 756 O O . VAL A 1 94 ? -8.989 0.093 -1.852 1.00 92.19 94 VAL A O 1
ATOM 759 N N . GLN A 1 95 ? -8.393 1.248 -0.026 1.00 92.94 95 GLN A N 1
ATOM 760 C CA . GLN A 1 95 ? -7.422 2.095 -0.714 1.00 92.94 95 GLN A CA 1
ATOM 761 C C . GLN A 1 95 ? -5.985 1.619 -0.470 1.00 92.94 95 GLN A C 1
ATOM 763 O O . GLN A 1 95 ? -5.537 1.498 0.671 1.00 92.94 95 GLN A O 1
ATOM 768 N N . ILE A 1 96 ? -5.226 1.414 -1.550 1.00 91.38 96 ILE A N 1
ATOM 769 C CA . ILE A 1 96 ? -3.776 1.191 -1.488 1.00 91.38 96 ILE A CA 1
ATOM 770 C C . ILE A 1 96 ? -3.076 2.528 -1.744 1.00 91.38 96 ILE A C 1
ATOM 772 O O . ILE A 1 96 ? -3.120 3.068 -2.849 1.00 91.38 96 ILE A O 1
ATOM 776 N N . VAL A 1 97 ? -2.409 3.061 -0.720 1.00 91.19 97 VAL A N 1
ATOM 777 C CA . VAL A 1 97 ? -1.671 4.327 -0.815 1.00 91.19 97 VAL A CA 1
ATOM 778 C C . VAL A 1 97 ? -0.201 4.049 -1.112 1.00 91.19 97 VAL A C 1
ATOM 780 O O . VAL A 1 97 ? 0.514 3.473 -0.293 1.00 91.19 97 VAL A O 1
ATOM 783 N N . LEU A 1 98 ? 0.264 4.490 -2.281 1.00 89.56 98 LEU A N 1
ATOM 784 C CA . LEU A 1 98 ? 1.633 4.276 -2.747 1.00 89.56 98 LEU A CA 1
ATOM 785 C C . LEU A 1 98 ? 2.384 5.606 -2.823 1.00 89.56 98 LEU A C 1
ATOM 787 O O . LEU A 1 98 ? 2.032 6.498 -3.595 1.00 89.56 98 LEU A O 1
ATOM 791 N N . ARG A 1 99 ? 3.473 5.733 -2.056 1.00 85.50 99 ARG A N 1
ATOM 792 C CA . ARG A 1 99 ? 4.353 6.911 -2.101 1.00 85.50 99 ARG A CA 1
ATOM 793 C C . ARG A 1 99 ? 5.364 6.789 -3.240 1.00 85.50 99 ARG A C 1
ATOM 795 O O . ARG A 1 99 ? 6.558 6.586 -3.017 1.00 85.50 99 ARG A O 1
ATOM 802 N N . TYR A 1 100 ? 4.871 6.898 -4.467 1.00 79.62 100 TYR A N 1
ATOM 803 C CA . TYR A 1 100 ? 5.705 6.807 -5.660 1.00 79.62 100 TYR A CA 1
ATOM 804 C C . TYR A 1 100 ? 6.383 8.142 -5.980 1.00 79.62 100 TYR A C 1
ATOM 806 O O . TYR A 1 100 ? 5.802 9.214 -5.809 1.00 79.62 100 TYR A O 1
ATOM 814 N N . ARG A 1 101 ? 7.627 8.084 -6.460 1.00 70.06 101 ARG A N 1
ATOM 815 C CA . ARG A 1 101 ? 8.338 9.240 -7.016 1.00 70.06 101 ARG A CA 1
ATOM 816 C C . ARG A 1 101 ? 8.569 8.982 -8.495 1.00 70.06 101 ARG A C 1
ATOM 818 O O . ARG A 1 101 ? 9.150 7.962 -8.849 1.00 70.06 101 ARG A O 1
ATOM 825 N N . TYR A 1 102 ? 8.130 9.906 -9.341 1.00 61.41 102 TYR A N 1
ATOM 826 C CA . TYR A 1 102 ? 8.515 9.910 -10.745 1.00 61.41 102 TYR A CA 1
ATOM 827 C C . TYR A 1 102 ? 9.817 10.693 -10.910 1.00 61.41 102 TYR A C 1
ATOM 829 O O . TYR A 1 102 ? 10.034 11.726 -10.274 1.00 61.41 102 TYR A O 1
ATOM 837 N N . TRP A 1 103 ? 10.676 10.199 -11.789 1.00 59.12 103 TRP A N 1
ATOM 838 C CA . TRP A 1 103 ? 11.852 10.918 -12.252 1.00 59.12 103 TRP A CA 1
ATOM 839 C C . TRP A 1 103 ? 11.494 11.463 -13.629 1.00 59.12 103 TRP A C 1
ATOM 841 O O . TRP A 1 103 ? 11.105 10.705 -14.513 1.00 59.12 103 TRP A O 1
ATOM 851 N N . THR A 1 104 ? 11.558 12.778 -13.803 1.00 54.66 104 THR A N 1
ATOM 852 C CA . THR A 1 104 ? 11.397 13.414 -15.114 1.00 54.66 104 THR A CA 1
ATOM 853 C C . THR A 1 104 ? 12.756 13.903 -15.582 1.00 54.66 104 THR A C 1
ATOM 855 O O . THR A 1 104 ? 13.527 14.467 -14.802 1.00 54.66 104 THR A O 1
ATOM 858 N N . ARG A 1 105 ? 13.072 13.668 -16.857 1.00 63.88 105 ARG A N 1
ATOM 859 C CA . ARG A 1 105 ? 14.221 14.300 -17.500 1.00 63.88 105 ARG A CA 1
ATOM 860 C C . ARG A 1 105 ? 13.786 15.678 -17.983 1.00 63.88 105 ARG A C 1
ATOM 862 O O . ARG A 1 105 ? 12.838 15.787 -18.753 1.00 63.88 105 ARG A O 1
ATOM 869 N N . PHE A 1 106 ? 14.506 16.712 -17.563 1.00 63.97 106 PHE A N 1
ATOM 870 C CA . PHE A 1 106 ? 14.482 17.986 -18.268 1.00 63.97 106 PHE A CA 1
ATOM 871 C C . PHE A 1 106 ? 15.382 17.840 -19.496 1.00 63.97 106 PHE A C 1
ATOM 873 O O . PHE A 1 106 ? 16.604 17.746 -19.366 1.00 63.97 106 PHE A O 1
ATOM 880 N N . GLU A 1 107 ? 14.787 17.742 -20.682 1.00 65.94 107 GLU A N 1
ATOM 881 C CA . GLU A 1 107 ? 15.526 17.955 -21.926 1.00 65.94 107 GLU A CA 1
ATOM 882 C C . GLU A 1 107 ? 15.854 19.452 -22.020 1.00 65.94 107 GLU A C 1
ATOM 884 O O . GLU A 1 107 ? 14.985 20.297 -21.801 1.00 65.94 107 GLU A O 1
ATOM 889 N N . ARG A 1 108 ? 17.135 19.766 -22.227 1.00 52.66 108 ARG A N 1
ATOM 890 C CA . ARG A 1 108 ? 17.613 21.122 -22.514 1.00 52.66 108 ARG A CA 1
ATOM 891 C C . ARG A 1 108 ? 17.657 21.336 -24.013 1.00 52.66 108 ARG A C 1
ATOM 893 O O . ARG A 1 108 ? 18.066 20.374 -24.698 1.00 52.66 108 ARG A O 1
#

Foldseek 3Di:
DLQWFWKKKKWWQFQPWDQDPVRDTDGDGDDIFIDHRATHGDDPDDADVVGDPVRCVSCVVRDDCSCPPPDPDTDMDMDTDDDVPDDPVPCPDDDDDDPDDDDDDDDD

Sequence (108 aa):
SNAFVPFTLVHEGEDIPIRNHDGDTIDFDFERGFIEHGKALTTEAVLTNPLTSSAETLLAPYYKEELRGRPLAGHYTLRIWEDPALQWENVEDVQIVLRYRYWTRFER

Secondary structure (DSSP, 8-state):
---EEEEEEEEEEEEEEEE-TTS-EEEEEEEEEEEEEEEEEP-SSPPPSSPPHHHHHHHGGG---TTTT--S-SEEEEEEPP-TT--GGG------------------

pLDDT: mean 87.28, std 10.02, range [46.09, 97.06]